Protein AF-A0A9X0B6B7-F1 (afdb_monomer_lite)

Radius of gyration: 20.41 Å; chains: 1; bounding box: 48×31×62 Å

Organism: NCBI:txid2100454

pLDDT: mean 73.4, std 11.9, range [42.81, 94.62]

Structure (mmCIF, N/CA/C/O backbone):
data_AF-A0A9X0B6B7-F1
#
_entry.id   AF-A0A9X0B6B7-F1
#
loop_
_atom_site.group_PDB
_atom_site.id
_atom_site.type_symbol
_atom_site.label_atom_id
_atom_site.label_alt_id
_atom_site.label_comp_id
_atom_site.label_asym_id
_atom_site.label_entity_id
_atom_site.label_seq_id
_atom_site.pdbx_PDB_ins_code
_atom_site.Cartn_x
_atom_site.Cartn_y
_atom_site.Cartn_z
_atom_site.occupancy
_atom_site.B_iso_or_equiv
_atom_site.auth_seq_id
_atom_site.auth_comp_id
_atom_site.auth_asym_id
_atom_site.auth_atom_id
_atom_site.pdbx_PDB_model_num
ATOM 1 N N . MET A 1 1 ? 4.993 7.997 40.679 1.00 42.81 1 MET A N 1
ATOM 2 C CA . MET A 1 1 ? 4.874 6.528 40.588 1.00 42.81 1 MET A CA 1
ATOM 3 C C . MET A 1 1 ? 3.477 6.204 40.079 1.00 42.81 1 MET A C 1
ATOM 5 O O . MET A 1 1 ? 2.558 6.113 40.875 1.00 42.81 1 MET A O 1
ATOM 9 N N . THR A 1 2 ? 3.295 6.103 38.765 1.00 44.69 2 THR A N 1
ATOM 10 C CA . THR A 1 2 ? 2.063 5.576 38.155 1.00 44.69 2 THR A CA 1
ATOM 1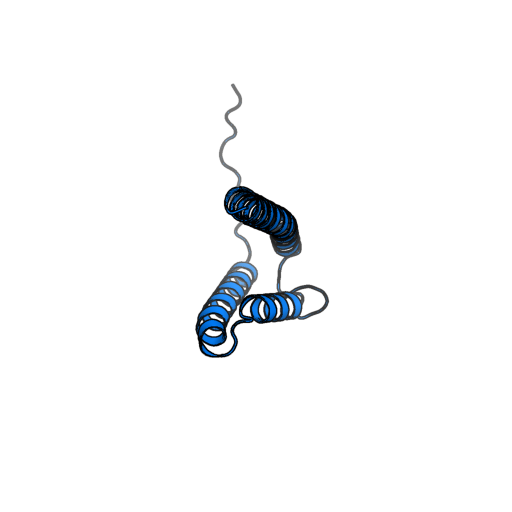1 C C . THR A 1 2 ? 2.502 4.675 37.012 1.00 44.69 2 THR A C 1
ATOM 13 O O . THR A 1 2 ? 2.653 5.119 35.877 1.00 44.69 2 THR A O 1
ATOM 16 N N . SER A 1 3 ? 2.819 3.425 37.349 1.00 49.06 3 SER A N 1
ATOM 17 C CA . SER A 1 3 ? 3.052 2.378 36.358 1.00 49.06 3 SER A CA 1
ATOM 18 C C . SER A 1 3 ? 1.789 2.234 35.518 1.00 49.06 3 SER A C 1
ATOM 20 O O . SER A 1 3 ? 0.757 1.810 36.042 1.00 49.06 3 SER A O 1
ATOM 22 N N . GLN A 1 4 ? 1.871 2.595 34.234 1.00 55.88 4 GLN A N 1
ATOM 23 C CA . GLN A 1 4 ? 0.910 2.186 33.210 1.00 55.88 4 GLN A CA 1
ATOM 24 C C . GLN A 1 4 ? 0.901 0.658 33.184 1.00 55.88 4 GLN A C 1
ATOM 26 O O . GLN A 1 4 ? 1.728 0.009 32.549 1.00 55.88 4 GLN A O 1
ATOM 31 N N . SER A 1 5 ? 0.011 0.094 33.991 1.00 54.19 5 SER A N 1
ATOM 32 C CA . SER A 1 5 ? -0.210 -1.335 34.096 1.00 54.19 5 SER A CA 1
ATOM 33 C C . SER A 1 5 ? -0.993 -1.739 32.860 1.00 54.19 5 SER A C 1
ATOM 35 O O . SER A 1 5 ? -2.117 -1.284 32.695 1.00 54.19 5 SER A O 1
ATOM 37 N N . ALA A 1 6 ? -0.318 -2.490 31.987 1.00 56.00 6 ALA A N 1
ATOM 38 C CA . ALA A 1 6 ? -0.821 -3.296 30.877 1.00 56.00 6 ALA A CA 1
ATOM 39 C C . ALA A 1 6 ? -2.121 -2.809 30.202 1.00 56.00 6 ALA A C 1
ATOM 41 O O . ALA A 1 6 ? -3.208 -2.912 30.763 1.00 56.00 6 ALA A O 1
ATOM 42 N N . LEU A 1 7 ? -1.999 -2.362 28.945 1.00 51.47 7 LEU A N 1
ATOM 43 C CA . LEU A 1 7 ? -3.124 -2.191 28.020 1.00 51.47 7 LEU A CA 1
ATOM 44 C C . LEU A 1 7 ? -4.058 -3.407 28.119 1.00 51.47 7 LEU A C 1
ATOM 46 O O . LEU A 1 7 ? -3.635 -4.534 27.864 1.00 51.47 7 LEU A O 1
ATOM 50 N N . SER A 1 8 ? -5.307 -3.166 28.524 1.00 48.81 8 SER A N 1
ATOM 51 C CA . SER A 1 8 ? -6.359 -4.179 28.523 1.00 48.81 8 SER A CA 1
ATOM 52 C C . SER A 1 8 ? -6.480 -4.728 27.104 1.00 48.81 8 SER A C 1
ATOM 54 O O . SER A 1 8 ? -6.752 -3.967 26.179 1.00 48.81 8 SER A O 1
ATOM 56 N N . TYR A 1 9 ? -6.227 -6.025 26.927 1.00 52.72 9 TYR A N 1
ATOM 57 C CA . TYR A 1 9 ? -6.338 -6.683 25.629 1.00 52.72 9 TYR A CA 1
ATOM 58 C C . TYR A 1 9 ? -7.827 -6.780 25.284 1.00 52.72 9 TYR A C 1
ATOM 60 O O . TYR A 1 9 ? -8.525 -7.670 25.765 1.00 52.72 9 TYR A O 1
ATOM 68 N N . GLU A 1 10 ? -8.342 -5.816 24.524 1.00 58.03 10 GLU A N 1
ATOM 69 C CA . GLU A 1 10 ? -9.609 -6.006 23.823 1.00 58.03 10 GLU A CA 1
ATOM 70 C C . GLU A 1 10 ? -9.347 -7.036 22.731 1.00 58.03 10 GLU A C 1
ATOM 72 O O . GLU A 1 10 ? -8.602 -6.764 21.794 1.00 58.03 10 GLU A O 1
ATOM 77 N N . GLU A 1 11 ? -9.888 -8.241 22.896 1.00 50.88 11 GLU A N 1
ATOM 78 C CA . GLU A 1 11 ? -9.715 -9.327 21.940 1.00 50.88 11 GLU A CA 1
ATOM 79 C C . GLU A 1 11 ? -10.493 -8.965 20.664 1.00 50.88 11 GLU A C 1
ATOM 81 O O . GLU A 1 11 ? -11.731 -8.979 20.670 1.00 50.88 11 GLU A O 1
ATOM 86 N N . PRO A 1 12 ? -9.808 -8.572 19.572 1.00 61.97 12 PRO A N 1
ATOM 87 C CA . PRO A 1 12 ? -10.495 -8.172 18.360 1.00 61.97 12 PRO A CA 1
ATOM 88 C C . PRO A 1 12 ? -11.254 -9.385 17.828 1.00 61.97 12 PRO A C 1
ATOM 90 O O . PRO A 1 12 ? -10.726 -10.496 17.770 1.00 61.97 12 PRO A O 1
ATOM 93 N N . GLY A 1 13 ? -12.513 -9.185 17.442 1.00 71.56 13 GLY A N 1
ATOM 94 C CA . GLY A 1 13 ? -13.366 -10.285 17.008 1.00 71.56 13 GLY A CA 1
ATOM 95 C C . GLY A 1 13 ? -12.710 -11.121 15.904 1.00 71.56 13 GLY A C 1
ATOM 96 O O . GLY A 1 13 ? -12.161 -10.576 14.946 1.00 71.56 13 GLY A O 1
ATOM 97 N N . ILE A 1 14 ? -12.830 -12.450 16.010 1.00 74.75 14 ILE A N 1
ATOM 98 C CA . ILE A 1 14 ? -12.252 -13.452 15.090 1.00 74.75 14 ILE A CA 1
ATOM 99 C C . ILE A 1 14 ? -12.396 -13.077 13.604 1.00 74.75 14 ILE A C 1
ATOM 101 O O . ILE A 1 14 ? -11.505 -13.349 12.801 1.00 74.75 14 ILE A O 1
ATOM 105 N N . ARG A 1 15 ? -13.504 -12.425 13.222 1.00 72.75 15 ARG A N 1
ATOM 106 C CA . ARG A 1 15 ? -13.739 -11.991 11.838 1.00 72.75 15 ARG A CA 1
ATOM 107 C C . ARG A 1 15 ? -12.701 -10.991 11.336 1.00 72.75 15 ARG A C 1
ATOM 109 O O . ARG A 1 15 ? -12.270 -11.121 10.198 1.00 72.75 15 ARG A O 1
ATOM 116 N N . THR A 1 16 ? -12.279 -10.035 12.157 1.00 73.38 16 THR A N 1
ATOM 117 C CA . THR A 1 16 ? -11.331 -8.985 11.760 1.00 73.38 16 THR A CA 1
ATOM 118 C C . THR A 1 16 ? -9.968 -9.582 11.422 1.00 73.38 16 THR A C 1
ATOM 120 O O . THR A 1 16 ? -9.421 -9.326 10.354 1.00 73.38 16 THR A O 1
ATOM 123 N N . ILE A 1 17 ? -9.469 -10.459 12.291 1.00 76.44 17 ILE A N 1
ATOM 124 C CA . ILE A 1 17 ? -8.192 -11.166 12.123 1.00 76.44 17 ILE A CA 1
ATOM 125 C C . ILE A 1 17 ? -8.229 -12.113 10.914 1.00 76.44 17 ILE A C 1
ATOM 127 O O . ILE A 1 17 ? -7.253 -12.232 10.171 1.00 76.44 17 ILE A O 1
ATOM 131 N N . LEU A 1 18 ? -9.372 -12.763 10.671 1.00 76.38 18 LEU A N 1
ATOM 132 C CA . LEU A 1 18 ? -9.551 -13.667 9.534 1.00 76.38 18 LEU A CA 1
ATOM 133 C C . LEU A 1 18 ? -9.597 -12.915 8.195 1.00 76.38 18 LEU A C 1
ATOM 135 O O . LEU A 1 18 ? -9.019 -13.360 7.208 1.00 76.38 18 LEU A O 1
ATOM 139 N N . ILE A 1 19 ? -10.233 -11.744 8.167 1.00 78.44 19 ILE A N 1
ATOM 140 C CA . ILE A 1 19 ? -10.267 -10.881 6.983 1.00 78.44 19 ILE A CA 1
ATOM 141 C C . ILE A 1 19 ? -8.885 -10.271 6.717 1.00 78.44 19 ILE A C 1
ATOM 143 O O . ILE A 1 19 ? -8.429 -10.281 5.576 1.00 78.44 19 ILE A O 1
ATOM 147 N N . GLN A 1 20 ? -8.201 -9.777 7.753 1.00 76.06 20 GLN A N 1
ATOM 148 C CA . GLN A 1 20 ? -6.854 -9.209 7.628 1.00 76.06 20 GLN A CA 1
ATOM 149 C C . GLN A 1 20 ? -5.838 -10.255 7.151 1.00 76.06 20 GLN A C 1
ATOM 151 O O . GLN A 1 20 ? -5.050 -9.982 6.245 1.00 76.06 20 GLN A O 1
ATOM 156 N N . SER A 1 21 ? -5.880 -11.468 7.710 1.00 79.75 21 SER A N 1
ATOM 157 C CA . SER A 1 21 ? -5.019 -12.568 7.260 1.00 79.75 21 SER A CA 1
ATOM 158 C C . SER A 1 21 ? -5.373 -13.031 5.844 1.00 79.75 21 SER A C 1
ATOM 160 O O . SER A 1 21 ? -4.466 -13.241 5.043 1.00 79.75 21 SER A O 1
ATOM 162 N N . GLY A 1 22 ? -6.661 -13.100 5.488 1.00 79.69 22 GLY A N 1
ATOM 163 C CA . GLY A 1 22 ? -7.112 -13.384 4.122 1.00 79.69 22 GLY A CA 1
ATOM 164 C C . GLY A 1 22 ? -6.620 -12.351 3.105 1.00 79.69 22 GLY A C 1
ATOM 165 O O . GLY A 1 22 ? -6.115 -12.725 2.050 1.00 79.69 22 GLY A O 1
ATOM 166 N N . PHE A 1 23 ? -6.681 -11.064 3.444 1.00 76.88 23 PHE A N 1
ATOM 167 C CA . PHE A 1 23 ? -6.138 -9.981 2.624 1.00 76.88 23 PHE A CA 1
ATOM 168 C C . PHE A 1 23 ? -4.625 -10.132 2.415 1.00 76.88 23 PHE A C 1
ATOM 170 O O . PHE A 1 23 ? -4.163 -10.141 1.277 1.00 76.88 23 PHE A O 1
ATOM 177 N N . LEU A 1 24 ? -3.855 -10.345 3.488 1.00 77.94 24 LEU A N 1
ATOM 178 C CA . LEU A 1 24 ? -2.405 -10.581 3.416 1.00 77.94 24 LEU A CA 1
ATOM 179 C C . LEU A 1 24 ? -2.045 -11.798 2.549 1.00 77.94 24 LEU A C 1
ATOM 181 O O . LEU A 1 24 ? -1.089 -11.744 1.775 1.00 77.94 24 LEU A O 1
ATOM 185 N N . LEU A 1 25 ? -2.820 -12.879 2.647 1.00 80.50 25 LEU A N 1
ATOM 186 C CA . LEU A 1 25 ? -2.610 -14.104 1.875 1.00 80.50 25 LEU A CA 1
ATOM 187 C C . LEU A 1 25 ? -2.904 -13.874 0.384 1.00 80.50 25 LEU A C 1
ATOM 189 O O . LEU A 1 25 ? -2.104 -14.263 -0.466 1.00 80.50 25 LEU A O 1
ATOM 193 N N . VA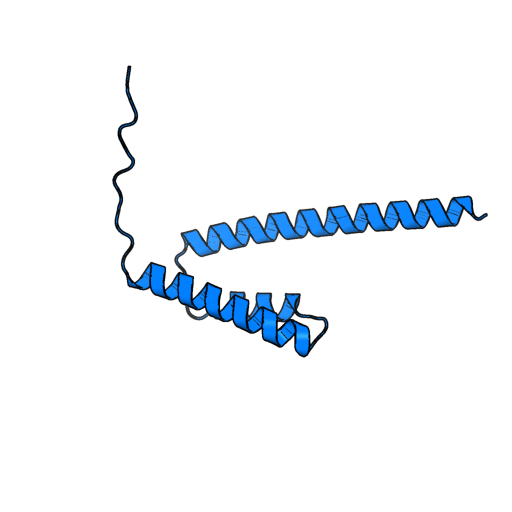L A 1 26 ? -3.991 -13.163 0.066 1.00 79.19 26 VAL A N 1
ATOM 194 C CA . VAL A 1 26 ? -4.322 -12.753 -1.309 1.00 79.19 26 VAL A CA 1
ATOM 195 C C . VAL A 1 26 ? -3.250 -11.825 -1.880 1.00 79.19 26 VAL A C 1
ATOM 197 O O . VAL A 1 26 ? -2.860 -12.003 -3.029 1.00 79.19 26 VAL A O 1
ATOM 200 N N . LEU A 1 27 ? -2.721 -10.883 -1.095 1.00 73.69 27 LEU A N 1
ATOM 201 C CA . LEU A 1 27 ? -1.622 -10.016 -1.526 1.00 73.69 27 LEU A CA 1
ATOM 202 C C . LEU A 1 27 ? -0.324 -10.780 -1.780 1.00 73.69 27 LEU A C 1
ATOM 204 O O . LEU A 1 27 ? 0.359 -10.485 -2.757 1.00 73.69 27 LEU A O 1
ATOM 208 N N . ASN A 1 28 ? 0.017 -11.757 -0.939 1.00 80.38 28 ASN A N 1
ATOM 209 C CA . ASN A 1 28 ? 1.195 -12.602 -1.137 1.00 80.38 28 ASN A CA 1
ATOM 210 C C . ASN A 1 28 ? 1.062 -13.455 -2.410 1.00 80.38 28 ASN A C 1
ATOM 212 O O . ASN A 1 28 ? 1.982 -13.522 -3.227 1.00 80.38 28 ASN A O 1
ATOM 216 N N . PHE A 1 29 ? -0.123 -14.030 -2.621 1.00 77.44 29 PHE A N 1
ATOM 217 C CA . PHE A 1 29 ? -0.437 -14.815 -3.810 1.00 77.44 29 PHE A CA 1
ATOM 218 C C . PHE A 1 29 ? -0.446 -13.954 -5.081 1.00 77.44 29 PHE A C 1
ATOM 220 O O . PHE A 1 29 ? 0.132 -14.341 -6.096 1.00 77.44 29 PHE A O 1
ATOM 227 N N . ALA A 1 30 ? -1.029 -12.753 -5.009 1.00 72.00 30 ALA A N 1
ATOM 228 C CA . ALA A 1 30 ? -0.999 -11.773 -6.086 1.00 72.00 30 ALA A CA 1
ATOM 229 C C . ALA A 1 30 ? 0.439 -11.366 -6.416 1.00 72.00 30 ALA A C 1
ATOM 231 O O . ALA A 1 30 ? 0.773 -11.326 -7.593 1.00 72.00 30 ALA A O 1
ATOM 232 N N . ASN A 1 31 ? 1.299 -11.153 -5.413 1.00 70.75 31 ASN A N 1
ATOM 233 C CA . ASN A 1 31 ? 2.723 -10.877 -5.621 1.00 70.75 31 ASN A CA 1
ATOM 234 C C . ASN A 1 31 ? 3.387 -11.990 -6.440 1.00 70.75 31 ASN A C 1
ATOM 236 O O . ASN A 1 31 ? 3.948 -11.725 -7.495 1.00 70.75 31 ASN A O 1
ATOM 240 N N . SER A 1 32 ? 3.222 -13.249 -6.023 1.00 70.31 32 SER A N 1
ATOM 241 C CA . SER A 1 32 ? 3.837 -14.402 -6.698 1.00 70.31 32 SER A CA 1
ATOM 242 C C . SER A 1 32 ? 3.322 -14.628 -8.131 1.00 70.31 32 SER A C 1
ATOM 244 O O . SER A 1 32 ? 4.055 -15.115 -8.994 1.00 70.31 32 SER A O 1
ATOM 246 N N . ILE A 1 33 ? 2.069 -14.256 -8.406 1.00 67.00 33 ILE A N 1
ATOM 247 C CA . ILE A 1 33 ? 1.452 -14.355 -9.737 1.00 67.00 33 ILE A CA 1
ATOM 248 C C . ILE A 1 33 ? 1.844 -13.180 -10.637 1.00 67.00 33 ILE A C 1
ATOM 250 O O . ILE A 1 33 ? 2.131 -13.380 -11.819 1.00 67.00 33 ILE A O 1
ATOM 254 N N . LEU A 1 34 ? 1.848 -11.960 -10.100 1.00 59.53 34 LEU A N 1
ATOM 255 C CA . LEU A 1 34 ? 2.143 -10.741 -10.848 1.00 59.53 34 LEU A CA 1
ATOM 256 C C . LEU A 1 34 ? 3.615 -10.673 -11.258 1.00 59.53 34 LEU A C 1
ATOM 258 O O . LEU A 1 34 ? 3.876 -10.311 -12.404 1.00 59.53 34 LEU A O 1
ATOM 262 N N . ASP A 1 35 ? 4.535 -11.129 -10.400 1.00 62.69 35 ASP A N 1
ATOM 263 C CA . ASP A 1 35 ? 5.970 -11.261 -10.717 1.00 62.69 35 ASP A CA 1
ATOM 264 C C . ASP A 1 35 ? 6.208 -12.151 -11.954 1.00 62.69 35 ASP A C 1
ATOM 266 O O . ASP A 1 35 ? 7.150 -11.967 -12.721 1.00 62.69 35 ASP A O 1
ATOM 270 N N . LYS A 1 36 ? 5.306 -13.114 -12.196 1.00 61.69 36 LYS A N 1
ATOM 271 C CA . LYS A 1 36 ? 5.365 -14.009 -13.357 1.00 61.69 36 LYS A CA 1
ATOM 272 C C . LYS A 1 36 ? 4.651 -13.503 -14.607 1.00 61.69 36 LYS A C 1
ATOM 274 O O . LYS A 1 36 ? 4.938 -14.018 -15.686 1.00 61.69 36 LYS A O 1
ATOM 279 N N . LEU A 1 37 ? 3.697 -12.580 -14.487 1.00 60.31 37 LEU A N 1
ATOM 280 C CA . LEU A 1 37 ? 2.790 -12.242 -15.592 1.00 60.31 37 LEU A CA 1
ATOM 281 C C . LEU A 1 37 ? 3.067 -10.885 -16.226 1.00 60.31 37 LEU A C 1
ATOM 283 O O . LEU A 1 37 ? 2.970 -10.761 -17.446 1.00 60.31 37 LEU A O 1
ATOM 287 N N . VAL A 1 38 ? 3.360 -9.856 -15.435 1.00 52.38 38 VAL A N 1
ATOM 288 C CA . VAL A 1 38 ? 3.442 -8.490 -15.951 1.00 52.38 38 VAL A CA 1
ATOM 289 C C . VAL A 1 38 ? 4.445 -7.744 -15.088 1.00 52.38 38 VAL A C 1
ATOM 291 O O . VAL A 1 38 ? 4.235 -7.632 -13.887 1.00 52.38 38 VAL A O 1
ATOM 294 N N . TYR A 1 39 ? 5.474 -7.141 -15.687 1.00 54.25 39 TYR A N 1
ATOM 295 C CA . TYR A 1 39 ? 6.418 -6.189 -15.061 1.00 54.25 39 TYR A CA 1
ATOM 296 C C . TYR A 1 39 ? 5.740 -4.934 -14.429 1.00 54.25 39 TYR A C 1
ATOM 298 O O . TYR A 1 39 ? 6.372 -3.913 -14.187 1.00 54.25 39 TYR A O 1
ATOM 306 N N . CYS A 1 40 ? 4.434 -5.002 -14.156 1.00 59.06 40 CYS A N 1
ATOM 307 C CA . CYS A 1 40 ? 3.562 -4.034 -13.511 1.00 59.06 40 CYS A CA 1
ATOM 308 C C . CYS A 1 40 ? 2.918 -4.651 -12.246 1.00 59.06 40 CYS A C 1
ATOM 310 O O . CYS A 1 40 ? 1.720 -4.503 -11.998 1.00 59.06 40 CYS A O 1
ATOM 312 N N . GLY A 1 41 ? 3.698 -5.388 -11.444 1.00 65.38 41 GLY A N 1
ATOM 313 C CA . GLY A 1 41 ? 3.196 -6.031 -10.222 1.00 65.38 41 GLY A CA 1
ATOM 314 C C . GLY A 1 41 ? 2.639 -5.050 -9.188 1.00 65.38 41 GLY A C 1
ATOM 315 O O . GLY A 1 41 ? 1.669 -5.348 -8.489 1.00 65.38 41 GLY A O 1
ATOM 316 N N . LEU A 1 42 ? 3.163 -3.824 -9.196 1.00 70.88 42 LEU A N 1
ATOM 317 C CA . LEU A 1 42 ? 2.707 -2.738 -8.339 1.00 70.88 42 LEU A CA 1
ATOM 318 C C . LEU A 1 42 ? 1.238 -2.351 -8.605 1.00 70.88 42 LEU A C 1
ATOM 320 O O . LEU A 1 42 ? 0.463 -2.209 -7.660 1.00 70.88 42 LEU A O 1
ATOM 324 N N . ILE A 1 43 ? 0.822 -2.214 -9.874 1.00 76.31 43 ILE A N 1
ATOM 325 C CA . ILE A 1 43 ? -0.544 -1.759 -10.196 1.00 76.31 43 ILE A CA 1
ATOM 326 C C . ILE A 1 43 ? -1.590 -2.820 -9.840 1.00 76.31 43 ILE A C 1
ATOM 328 O O . ILE A 1 43 ? -2.679 -2.484 -9.378 1.00 76.31 43 ILE A O 1
ATOM 332 N N . GLY A 1 44 ? -1.248 -4.103 -10.008 1.00 75.88 44 GLY A N 1
ATOM 333 C CA . GLY A 1 44 ? -2.125 -5.220 -9.663 1.00 75.88 44 GLY A CA 1
ATOM 334 C C . GLY A 1 44 ? -2.374 -5.303 -8.158 1.00 75.88 44 GLY A C 1
ATOM 335 O O . GLY A 1 44 ? -3.518 -5.456 -7.732 1.00 75.88 44 GLY A O 1
ATOM 336 N N . GLN A 1 45 ? -1.332 -5.102 -7.345 1.00 75.00 45 GLN A N 1
ATOM 337 C CA . GLN A 1 45 ? -1.478 -5.013 -5.890 1.00 75.00 45 GLN A CA 1
ATOM 338 C C . GLN A 1 45 ? -2.382 -3.854 -5.459 1.00 75.00 45 GLN A C 1
ATOM 340 O O . GLN A 1 45 ? -3.223 -4.041 -4.579 1.00 75.00 45 GLN A O 1
ATOM 345 N N . ILE A 1 46 ? -2.249 -2.681 -6.088 1.00 79.06 46 ILE A N 1
ATOM 346 C CA . ILE A 1 46 ? -3.106 -1.522 -5.795 1.00 79.06 46 ILE A CA 1
ATOM 347 C C . ILE A 1 46 ? -4.568 -1.843 -6.131 1.00 79.06 46 ILE A C 1
ATOM 349 O O . ILE A 1 46 ? -5.457 -1.554 -5.333 1.00 79.06 46 ILE A O 1
ATOM 353 N N . PHE A 1 47 ? -4.830 -2.498 -7.265 1.00 78.81 47 PHE A N 1
ATOM 354 C CA . PHE A 1 47 ? -6.188 -2.847 -7.690 1.00 78.81 47 PHE A CA 1
ATOM 355 C C . PHE A 1 47 ? -6.873 -3.839 -6.736 1.00 78.81 47 PHE A C 1
ATOM 357 O O . PHE A 1 47 ? -8.030 -3.638 -6.365 1.00 78.81 47 PHE A O 1
ATOM 364 N N . ILE A 1 48 ? -6.150 -4.874 -6.282 1.00 77.88 48 ILE A N 1
ATOM 365 C CA . ILE A 1 48 ? -6.628 -5.804 -5.242 1.00 77.88 48 ILE A CA 1
ATOM 366 C C . ILE A 1 48 ? -6.896 -5.057 -3.925 1.00 77.88 48 ILE A C 1
ATOM 368 O O . ILE A 1 48 ? -7.907 -5.310 -3.269 1.00 77.88 48 ILE A O 1
ATOM 372 N N . GLY A 1 49 ? -6.022 -4.114 -3.559 1.00 77.88 49 GLY A N 1
ATOM 373 C CA . GLY A 1 49 ? -6.186 -3.260 -2.381 1.00 77.88 49 GLY A CA 1
ATOM 374 C C . GLY A 1 49 ? -7.470 -2.429 -2.424 1.00 77.88 49 GLY A C 1
ATOM 375 O O . GLY A 1 49 ? -8.231 -2.412 -1.457 1.00 77.88 49 GLY A O 1
ATOM 376 N N . VAL A 1 50 ? -7.754 -1.800 -3.566 1.00 78.19 50 VAL A N 1
ATOM 377 C CA . VAL A 1 50 ? -8.972 -1.001 -3.784 1.00 78.19 50 VAL A CA 1
ATOM 378 C C . VAL A 1 50 ? -10.229 -1.875 -3.806 1.00 78.19 50 VAL A C 1
ATOM 380 O O . VAL A 1 50 ? -11.256 -1.469 -3.267 1.00 78.19 50 VAL A O 1
ATOM 383 N N . ALA A 1 51 ? -10.157 -3.086 -4.368 1.00 81.06 51 ALA A N 1
ATOM 384 C CA . ALA A 1 51 ? -11.287 -4.017 -4.389 1.00 81.06 51 ALA A CA 1
ATOM 385 C C . ALA A 1 51 ? -11.720 -4.460 -2.975 1.00 81.06 51 ALA A C 1
ATOM 387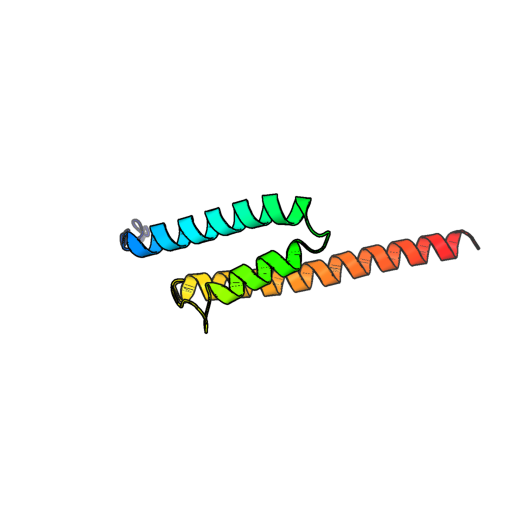 O O . ALA A 1 51 ? -12.916 -4.620 -2.714 1.00 81.06 51 ALA A O 1
ATOM 388 N N . TRP A 1 52 ? -10.763 -4.628 -2.053 1.00 74.12 52 TRP A N 1
ATOM 389 C CA . TRP A 1 52 ? -11.030 -5.008 -0.657 1.00 74.12 52 TRP A CA 1
ATOM 390 C C . TRP A 1 52 ? -11.307 -3.819 0.288 1.00 74.12 52 TRP A C 1
ATOM 392 O O . TRP A 1 52 ? -11.927 -4.018 1.337 1.00 74.12 52 TRP A O 1
ATOM 402 N N . GLY A 1 53 ? -10.870 -2.603 -0.066 1.00 72.94 53 GLY A N 1
ATOM 403 C CA . GLY A 1 53 ? -11.102 -1.357 0.686 1.00 72.94 53 GLY A CA 1
ATOM 404 C C . GLY A 1 53 ? -12.447 -0.674 0.384 1.00 72.94 53 GLY A C 1
ATOM 405 O O . GLY A 1 53 ? -13.282 -1.220 -0.333 1.00 72.94 53 GLY A O 1
ATOM 406 N N . MET A 1 54 ? -12.691 0.528 0.926 1.00 68.44 54 MET A N 1
ATOM 407 C CA . MET A 1 54 ? -13.860 1.356 0.557 1.00 68.44 54 MET A CA 1
ATOM 408 C C . MET A 1 54 ? -13.631 2.064 -0.793 1.00 68.44 54 MET A C 1
ATOM 410 O O . MET A 1 54 ? -12.553 2.638 -0.963 1.00 68.44 54 MET A O 1
ATOM 414 N N . PRO A 1 55 ? -14.596 2.087 -1.743 1.00 58.19 55 PRO A N 1
ATOM 415 C CA . PRO A 1 55 ? -16.022 1.722 -1.658 1.00 58.19 55 PRO A CA 1
ATOM 416 C C . PRO A 1 55 ? -16.359 0.273 -2.093 1.00 58.19 55 PRO A C 1
ATOM 418 O O . PRO A 1 55 ? -17.492 0.001 -2.479 1.00 58.19 55 PRO A O 1
ATOM 421 N N . GLY A 1 56 ? -15.381 -0.638 -2.101 1.00 68.56 56 GLY A N 1
ATOM 422 C CA . GLY A 1 56 ? -15.528 -2.044 -2.493 1.00 68.56 56 GLY A CA 1
ATOM 423 C C . GLY A 1 56 ? -16.134 -2.929 -1.398 1.00 68.56 56 GLY A C 1
ATOM 424 O O . GLY A 1 56 ? -17.208 -2.643 -0.875 1.00 68.56 56 GLY A O 1
ATOM 425 N N . ALA A 1 57 ? -15.459 -4.031 -1.049 1.00 66.94 57 ALA A N 1
ATOM 426 C CA . ALA A 1 57 ? -16.000 -5.029 -0.120 1.00 66.94 57 ALA A CA 1
ATOM 427 C C . ALA A 1 57 ? -16.304 -4.474 1.290 1.00 66.94 57 ALA A C 1
ATOM 429 O O . ALA A 1 57 ? -17.146 -5.042 1.978 1.00 66.94 57 ALA A O 1
ATOM 430 N N . GLN A 1 58 ? -15.663 -3.375 1.724 1.00 66.38 58 GLN A N 1
ATOM 431 C CA . GLN A 1 58 ? -15.794 -2.795 3.078 1.00 66.38 58 GLN A CA 1
ATOM 432 C C . GLN A 1 58 ? -15.522 -3.823 4.201 1.00 66.38 58 GLN A C 1
ATOM 434 O O . GLN A 1 58 ? -16.077 -3.750 5.296 1.00 66.38 58 GLN A O 1
ATOM 439 N N . TRP A 1 59 ? -14.684 -4.826 3.920 1.00 66.56 59 TRP A N 1
ATOM 440 C CA . TRP A 1 59 ? -14.334 -5.869 4.890 1.00 66.56 59 TRP A CA 1
ATOM 441 C C . TRP A 1 59 ? -13.197 -5.426 5.817 1.00 66.56 59 TRP A C 1
ATOM 443 O O . TRP A 1 59 ? -13.078 -5.941 6.928 1.00 66.56 59 TRP A O 1
ATOM 453 N N . LEU A 1 60 ? -12.375 -4.466 5.383 1.00 67.19 60 LEU A N 1
ATOM 454 C CA . LEU A 1 60 ? -11.286 -3.916 6.183 1.00 67.19 60 LEU A CA 1
ATOM 455 C C . LEU A 1 60 ? -11.816 -2.883 7.188 1.00 67.19 60 LEU A C 1
ATOM 457 O O . LEU A 1 60 ? -12.628 -2.027 6.839 1.00 67.19 60 LEU A O 1
ATOM 461 N N . THR A 1 61 ? -11.346 -2.958 8.435 1.00 72.50 61 THR A N 1
ATOM 462 C CA . THR A 1 61 ? -11.666 -1.956 9.457 1.00 72.50 61 THR A CA 1
ATOM 463 C C . THR A 1 61 ? -11.120 -0.591 9.055 1.00 72.50 61 THR A C 1
ATOM 465 O O . THR A 1 61 ? -10.094 -0.486 8.381 1.00 72.50 61 THR A O 1
ATOM 468 N N . LEU A 1 62 ? -11.806 0.462 9.498 1.00 74.44 62 LEU A N 1
ATOM 469 C CA . LEU A 1 62 ? -11.473 1.843 9.152 1.00 74.44 62 LEU A CA 1
ATOM 470 C C . LEU A 1 62 ? -10.039 2.204 9.579 1.0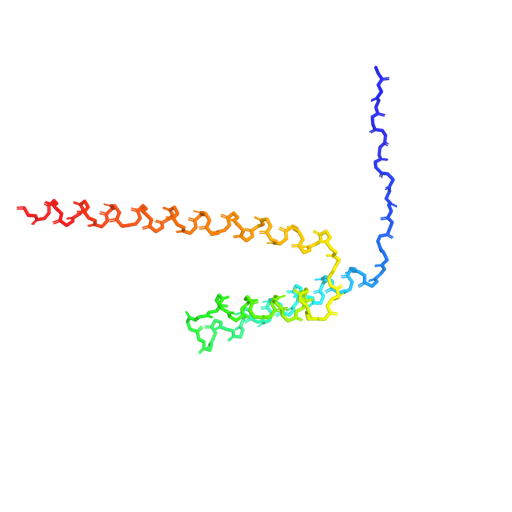0 74.44 62 LEU A C 1
ATOM 472 O O . LEU A 1 62 ? -9.289 2.768 8.793 1.00 74.44 62 LEU A O 1
ATOM 476 N N . GLU A 1 63 ? -9.619 1.740 10.759 1.00 76.69 63 GLU A N 1
ATOM 477 C CA . GLU A 1 63 ? -8.252 1.896 11.276 1.00 76.69 63 GLU A CA 1
ATOM 478 C C . GLU A 1 63 ? -7.198 1.256 10.360 1.00 76.69 63 GLU A C 1
ATOM 480 O O . GLU A 1 63 ? -6.177 1.863 10.051 1.00 76.69 63 GLU A O 1
ATOM 485 N N . ALA A 1 64 ? -7.440 0.036 9.867 1.00 77.81 64 ALA A N 1
ATOM 486 C CA . ALA A 1 64 ? -6.506 -0.630 8.963 1.00 77.81 64 ALA A CA 1
ATOM 487 C C . ALA A 1 64 ? -6.412 0.106 7.619 1.00 77.81 64 ALA A C 1
ATOM 489 O O . ALA A 1 64 ? -5.329 0.201 7.041 1.00 77.81 64 ALA A O 1
ATOM 490 N N . GLN A 1 65 ? -7.525 0.662 7.134 1.00 80.25 65 GLN A N 1
ATOM 491 C CA . GLN A 1 65 ? -7.533 1.468 5.918 1.00 80.25 65 GLN A CA 1
ATOM 492 C C . GLN A 1 65 ? -6.747 2.777 6.098 1.00 80.25 65 GLN A C 1
ATOM 494 O O . GLN A 1 65 ? -5.962 3.136 5.219 1.00 80.25 65 GLN A O 1
ATOM 499 N N . GLU A 1 66 ? -6.889 3.450 7.240 1.00 83.12 66 GLU A N 1
ATOM 500 C CA . GLU A 1 66 ? -6.118 4.655 7.569 1.00 83.12 66 GLU A CA 1
ATOM 501 C C . GLU A 1 66 ? -4.613 4.372 7.657 1.00 83.12 66 GLU A C 1
ATOM 503 O O . GLU A 1 66 ? -3.815 5.111 7.076 1.00 83.12 66 GLU A O 1
ATOM 508 N N . MET A 1 67 ? -4.213 3.266 8.291 1.00 85.38 67 MET A N 1
ATOM 509 C CA . MET A 1 67 ? -2.803 2.866 8.374 1.00 85.38 67 MET A CA 1
ATOM 510 C C . MET A 1 67 ? -2.205 2.569 6.990 1.00 85.38 67 MET A C 1
ATOM 512 O O . MET A 1 67 ? -1.087 2.994 6.690 1.00 85.38 67 MET A O 1
ATOM 516 N N . MET A 1 68 ? -2.950 1.885 6.115 1.00 82.75 68 MET A N 1
ATOM 517 C CA . MET A 1 68 ? -2.504 1.602 4.744 1.00 82.75 68 MET A CA 1
ATOM 518 C C . MET A 1 68 ? -2.410 2.878 3.897 1.00 82.75 68 MET A C 1
ATOM 520 O O . MET A 1 68 ? -1.467 3.030 3.121 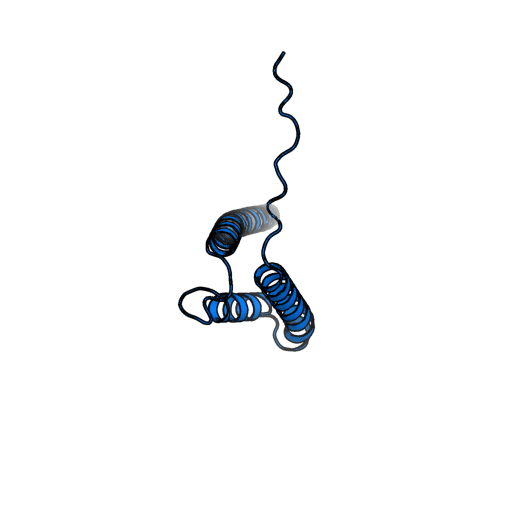1.00 82.75 68 MET A O 1
ATOM 524 N N . GLN A 1 69 ? -3.336 3.825 4.080 1.00 86.44 69 GLN A N 1
ATOM 525 C CA . GLN A 1 69 ? -3.298 5.139 3.431 1.00 86.44 69 GLN A CA 1
ATOM 526 C C . GLN A 1 69 ? -2.044 5.925 3.848 1.00 86.44 69 GLN A C 1
ATOM 528 O O . GLN A 1 69 ? -1.341 6.467 2.993 1.00 86.44 69 GLN A O 1
ATOM 533 N N . GLN A 1 70 ? -1.735 5.966 5.148 1.00 87.81 70 GLN A N 1
ATOM 534 C CA . GLN A 1 70 ? -0.538 6.634 5.674 1.00 87.81 70 GLN A CA 1
ATOM 535 C C . GLN A 1 70 ? 0.746 6.016 5.113 1.00 87.81 70 GLN A C 1
ATOM 537 O O . GLN A 1 70 ? 1.640 6.739 4.667 1.00 87.81 70 GLN A O 1
ATOM 542 N N . LEU A 1 71 ? 0.814 4.684 5.078 1.00 89.06 71 LEU A N 1
ATOM 543 C CA . LEU A 1 71 ? 1.952 3.969 4.508 1.00 89.06 71 LEU A CA 1
ATOM 544 C C . LEU A 1 71 ? 2.092 4.237 3.000 1.00 89.06 71 LEU A C 1
ATOM 546 O O . LEU A 1 71 ? 3.205 4.416 2.509 1.00 89.06 71 LEU A O 1
ATOM 550 N N . GLY A 1 72 ? 0.973 4.335 2.275 1.00 87.75 72 GLY A N 1
ATOM 551 C CA . GLY A 1 72 ? 0.941 4.695 0.856 1.00 87.75 72 GLY A CA 1
ATOM 552 C C . GLY A 1 72 ? 1.463 6.107 0.580 1.00 87.75 72 GLY A C 1
ATOM 553 O O . GLY A 1 72 ? 2.287 6.290 -0.316 1.00 87.75 72 GLY A O 1
ATOM 554 N N . TYR A 1 73 ? 1.053 7.100 1.376 1.00 91.44 73 TYR A N 1
ATOM 555 C CA . TYR A 1 73 ? 1.590 8.464 1.277 1.00 91.44 73 TYR A CA 1
ATOM 556 C C . TYR A 1 73 ? 3.094 8.516 1.542 1.00 91.44 73 TYR A C 1
ATOM 558 O O . TYR A 1 73 ? 3.825 9.185 0.809 1.00 91.44 73 TYR A O 1
ATOM 566 N N . LEU A 1 74 ? 3.564 7.787 2.556 1.00 94.62 74 LEU A N 1
ATOM 567 C CA . LEU A 1 74 ? 4.989 7.693 2.852 1.00 94.62 74 LEU A CA 1
ATOM 568 C C . LEU A 1 74 ? 5.752 7.032 1.693 1.00 94.62 74 LEU A C 1
ATOM 570 O O . LEU A 1 74 ? 6.793 7.537 1.277 1.00 94.62 74 LEU A O 1
ATOM 574 N N . GLY A 1 75 ? 5.203 5.953 1.127 1.00 88.81 75 GLY A N 1
ATOM 575 C CA . GLY A 1 75 ? 5.769 5.249 -0.024 1.00 88.81 75 GLY A CA 1
ATOM 576 C C . GLY A 1 75 ? 5.894 6.129 -1.269 1.00 88.81 75 GLY A C 1
ATOM 577 O O . GLY A 1 75 ? 6.930 6.106 -1.926 1.00 88.81 75 GLY A O 1
ATOM 578 N N . LEU A 1 76 ? 4.889 6.960 -1.562 1.00 91.69 76 LEU A N 1
ATOM 579 C CA . LEU A 1 76 ? 4.940 7.931 -2.664 1.00 91.69 76 LEU A CA 1
ATOM 580 C C . LEU A 1 76 ? 6.062 8.962 -2.472 1.00 91.69 76 LEU A C 1
ATOM 582 O O . LEU A 1 76 ? 6.778 9.279 -3.420 1.00 91.69 76 LEU A O 1
ATOM 586 N N . LEU A 1 77 ? 6.238 9.456 -1.246 1.00 93.44 77 LEU A N 1
ATOM 587 C CA . LEU A 1 77 ? 7.315 10.382 -0.888 1.00 93.44 77 LEU A CA 1
ATOM 588 C C . LEU A 1 77 ? 8.700 9.754 -1.096 1.00 93.44 77 LEU A C 1
ATOM 590 O O . LEU A 1 77 ? 9.570 10.369 -1.711 1.00 93.44 77 LEU A O 1
ATOM 594 N N . LEU A 1 78 ? 8.879 8.519 -0.621 1.00 88.06 78 LEU A N 1
ATOM 595 C CA . LEU A 1 78 ? 10.106 7.737 -0.803 1.00 88.06 78 LEU A CA 1
ATOM 596 C C . LEU A 1 78 ? 10.409 7.478 -2.286 1.00 88.06 78 LEU A C 1
ATOM 598 O O . LEU A 1 78 ? 11.557 7.613 -2.697 1.00 88.06 78 LEU A O 1
ATOM 602 N N . LEU A 1 79 ? 9.393 7.168 -3.097 1.00 88.00 79 LEU A N 1
ATOM 603 C CA . LEU A 1 79 ? 9.550 6.905 -4.533 1.00 88.00 79 LEU A CA 1
ATOM 604 C C . LEU A 1 79 ? 10.034 8.157 -5.282 1.00 88.00 79 LEU A C 1
ATOM 606 O O . LEU A 1 79 ? 10.963 8.087 -6.083 1.00 88.00 7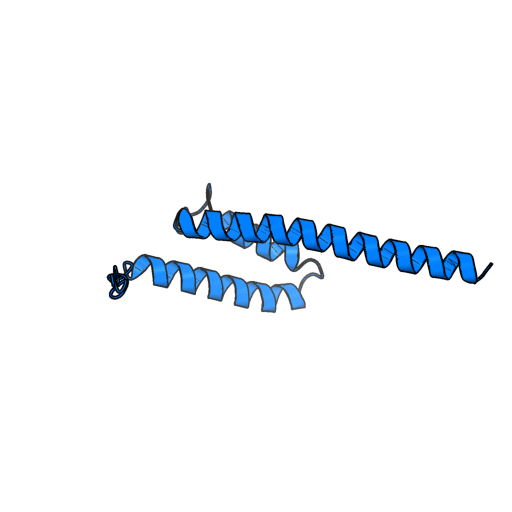9 LEU A O 1
ATOM 610 N N . VAL A 1 80 ? 9.453 9.323 -4.981 1.00 91.88 80 VAL A N 1
ATOM 611 C CA . VAL A 1 80 ? 9.908 10.605 -5.548 1.00 91.88 80 VAL A CA 1
ATOM 612 C C . VAL A 1 80 ? 11.340 10.927 -5.114 1.00 91.88 80 VAL A C 1
ATOM 614 O O . VAL A 1 80 ? 12.119 11.445 -5.914 1.00 91.88 80 VAL A O 1
ATOM 617 N N . TYR A 1 81 ? 11.694 10.623 -3.865 1.00 91.19 81 TYR A N 1
ATOM 618 C CA . TYR A 1 81 ? 13.031 10.867 -3.330 1.00 91.19 81 TYR A CA 1
ATOM 619 C C . TYR A 1 81 ? 14.105 10.021 -4.028 1.00 91.19 81 TYR A C 1
ATOM 621 O O . TYR A 1 81 ? 15.083 10.580 -4.522 1.00 91.19 81 TYR A O 1
ATOM 629 N N . GLU A 1 82 ? 13.897 8.707 -4.134 1.00 88.00 82 GLU A N 1
ATOM 630 C CA . GLU A 1 82 ? 14.791 7.790 -4.860 1.00 88.00 82 GLU A CA 1
ATOM 631 C C . GLU A 1 82 ? 14.955 8.209 -6.326 1.00 88.00 82 GLU A C 1
ATOM 633 O O . GLU A 1 82 ? 16.071 8.452 -6.786 1.00 88.00 82 GLU A O 1
ATOM 638 N N . GLY A 1 83 ? 13.841 8.448 -7.028 1.00 86.94 83 GLY A N 1
ATOM 639 C CA . GLY A 1 83 ? 13.884 8.868 -8.430 1.00 86.94 83 GLY A CA 1
ATOM 640 C C . GLY A 1 83 ? 14.630 10.191 -8.655 1.00 86.94 83 GLY A C 1
ATOM 641 O O . GLY A 1 83 ? 15.266 10.379 -9.692 1.00 86.94 83 GLY A O 1
ATOM 642 N N . ASN A 1 84 ? 14.601 11.115 -7.687 1.00 84.56 84 ASN A N 1
ATOM 643 C CA . ASN A 1 84 ? 15.361 12.363 -7.769 1.00 84.56 84 ASN A CA 1
ATOM 644 C C . ASN A 1 84 ? 16.874 12.143 -7.597 1.00 84.56 84 ASN A C 1
ATOM 646 O O . ASN A 1 84 ? 17.668 12.776 -8.299 1.00 84.56 84 ASN A O 1
ATOM 650 N N . ILE A 1 85 ? 17.270 11.238 -6.697 1.00 87.62 85 ILE A N 1
ATOM 651 C CA . ILE A 1 85 ? 18.678 10.904 -6.457 1.00 87.62 85 ILE A CA 1
ATOM 652 C C . ILE A 1 85 ? 19.272 10.189 -7.672 1.00 87.62 85 ILE A C 1
ATOM 654 O O . ILE A 1 85 ? 20.345 10.586 -8.136 1.00 87.62 85 ILE A O 1
ATOM 658 N N . GLU A 1 86 ? 18.568 9.197 -8.225 1.00 85.56 86 GLU A N 1
ATOM 659 C CA . GLU A 1 86 ? 19.005 8.476 -9.427 1.00 85.56 86 GLU A CA 1
ATOM 660 C C . GLU A 1 86 ? 19.167 9.424 -10.623 1.00 85.56 86 GLU A C 1
ATOM 662 O O . GLU A 1 86 ? 20.176 9.384 -11.336 1.00 85.56 86 GLU A O 1
ATOM 667 N N . PHE A 1 87 ? 18.216 10.347 -10.803 1.00 79.31 87 PHE A N 1
ATOM 668 C CA . PHE A 1 87 ? 18.283 11.353 -11.859 1.00 79.31 87 PHE A CA 1
ATOM 669 C C . PHE A 1 87 ? 19.492 12.291 -11.699 1.00 79.31 87 PHE A C 1
ATOM 671 O O . PHE A 1 87 ? 20.208 12.551 -12.670 1.00 79.31 87 PHE A O 1
ATOM 678 N N . CYS A 1 88 ? 19.763 12.773 -10.481 1.00 76.38 88 CYS A N 1
ATOM 679 C CA . CYS A 1 88 ? 20.908 13.644 -10.200 1.00 76.38 88 CYS A CA 1
ATOM 680 C C . CYS A 1 88 ? 22.249 12.928 -10.438 1.00 76.38 88 CYS A C 1
ATOM 682 O O . CYS A 1 88 ? 23.152 13.486 -11.071 1.00 76.38 88 CYS A O 1
ATOM 684 N N . ALA A 1 89 ? 22.368 11.673 -9.992 1.00 78.06 89 ALA A N 1
ATOM 685 C CA . ALA A 1 89 ? 23.561 10.856 -10.205 1.00 78.06 89 ALA A CA 1
ATOM 686 C C . ALA A 1 89 ? 23.827 10.614 -11.701 1.00 78.06 89 ALA A C 1
ATOM 688 O O . ALA A 1 89 ? 24.958 10.790 -12.168 1.00 78.06 89 ALA A O 1
ATOM 689 N N . SER A 1 90 ? 22.781 10.289 -12.468 1.00 80.94 90 SER A N 1
ATOM 690 C CA . SER A 1 90 ? 22.888 10.095 -13.916 1.00 80.94 90 SER A CA 1
ATOM 691 C C . SER A 1 90 ? 23.298 11.382 -14.641 1.00 80.94 90 SER A C 1
ATOM 693 O O . SER A 1 90 ? 24.151 11.338 -15.528 1.00 80.94 90 SER A O 1
ATOM 695 N N . PHE A 1 91 ? 22.747 12.538 -14.254 1.00 78.69 91 PHE A N 1
ATOM 696 C CA . PHE A 1 91 ? 23.114 13.829 -14.846 1.00 78.69 91 PHE A CA 1
ATOM 697 C C . PHE A 1 91 ? 24.574 14.214 -14.544 1.00 78.69 91 PHE A C 1
ATOM 699 O O . PHE A 1 91 ? 25.290 14.681 -15.430 1.00 78.69 91 PHE A O 1
ATOM 706 N N . CYS A 1 92 ? 25.046 13.959 -13.320 1.00 73.31 92 CYS A N 1
ATOM 707 C CA . CYS A 1 92 ? 26.431 14.216 -12.916 1.00 73.31 92 CYS A CA 1
ATOM 708 C C . CYS A 1 92 ? 27.437 13.365 -13.715 1.00 73.31 92 CYS A C 1
ATOM 710 O O . CYS A 1 92 ? 28.429 13.890 -14.225 1.00 73.31 92 CYS A O 1
ATOM 712 N N . SER A 1 93 ? 27.154 12.069 -13.910 1.00 77.81 93 SER A N 1
ATOM 713 C CA . SER A 1 93 ? 28.020 11.189 -14.712 1.00 77.81 93 SER A CA 1
ATOM 714 C C . SER A 1 93 ? 28.092 11.613 -16.184 1.00 77.81 93 SER A C 1
ATOM 716 O O . SER A 1 93 ? 29.138 11.473 -16.822 1.00 77.81 93 SER A O 1
ATOM 718 N N . GLN A 1 94 ? 26.994 12.134 -16.734 1.00 79.06 94 GLN A N 1
ATOM 719 C CA . GLN A 1 94 ? 26.931 12.540 -18.137 1.00 79.06 94 GLN A CA 1
ATOM 720 C C . GLN A 1 94 ? 27.640 13.878 -18.397 1.00 79.06 94 GLN A C 1
ATOM 722 O O . GLN A 1 94 ? 28.170 14.076 -19.487 1.00 79.06 94 GLN A O 1
ATOM 727 N N . PHE A 1 95 ? 27.723 14.759 -17.393 1.00 73.44 95 PHE A N 1
ATOM 728 C CA . PHE A 1 95 ? 28.497 16.003 -17.472 1.00 73.44 95 PHE A CA 1
ATOM 729 C C . PHE A 1 95 ? 30.004 15.789 -17.243 1.00 73.44 95 PHE A C 1
ATOM 731 O O . PHE A 1 95 ? 30.804 16.530 -17.793 1.00 73.44 95 PHE A O 1
ATOM 738 N N . TYR A 1 96 ? 30.407 14.768 -16.476 1.00 68.06 96 TYR A N 1
ATOM 739 C CA . TYR A 1 96 ? 31.824 14.420 -16.262 1.00 68.06 96 TYR A CA 1
ATOM 740 C C . TYR A 1 96 ? 32.490 13.733 -17.472 1.00 68.06 96 TYR A C 1
ATOM 742 O O . TYR A 1 96 ? 33.713 13.699 -17.569 1.00 68.06 96 TYR A O 1
ATOM 750 N N . THR A 1 97 ? 31.700 13.164 -18.389 1.00 65.31 97 THR A N 1
ATOM 751 C CA . THR A 1 97 ? 32.216 12.483 -19.597 1.00 65.31 97 THR A CA 1
ATOM 752 C C . THR A 1 97 ? 32.354 13.438 -20.802 1.00 65.31 97 THR A C 1
ATOM 754 O O . THR A 1 97 ? 32.759 13.009 -21.883 1.00 65.31 97 THR A O 1
ATOM 757 N N . LEU A 1 98 ? 32.021 14.723 -20.624 1.00 59.31 98 LEU A N 1
ATOM 758 C CA . LEU A 1 98 ? 32.262 15.828 -21.563 1.00 59.31 98 LEU A CA 1
ATOM 759 C C . LEU A 1 98 ? 33.462 16.660 -21.097 1.00 59.31 98 LEU A C 1
ATOM 761 O O . LEU A 1 98 ? 34.211 17.124 -21.985 1.00 59.31 98 LEU A O 1
#

Foldseek 3Di:
DDPPPDDDPPPPDPQQVVLVVVLVVVLVVLLVVCVVPDPPSVVSSVVSVDCVPPPHPPSHDPVVVVVVVVVVVVVVVVVVVVVVVVVVVVVVVVVVVD

Sequence (98 aa):
MTSQSALSYEEPGIRTILIQSGFLLVLNFANSILDKLVYCGLIGQIFIGVAWGMPGAQWLTLEAQEMMQQLGYLGLLLLVYEGNIEFCASFCSQFYTL

Secondary structure (DSSP, 8-state):
-------------HHHHHHHHHHHHHHHHHHHHHHHH-S-HHHHHHHHHHHHSTTTT--S-HHHHHHHHHHHHHHHHHHHHHHHHHHHHHHHHHHHT-